Protein AF-A0A3D2IJY6-F1 (afdb_monomer)

Foldseek 3Di:
DADFQQWDADPVLRAIDGCLVVVCVQPVDNPTDPFPDWAWDAAPVGWIWIDGFSGQWIWIWDDDVRHTDTQDTEGDHPRGQHAWYWDYDPNWIWIARPVVRDIFTDDSVYTDDPPPPD

Nearest PDB structures (foldseek):
  4xf2-assembly2_V  TM=6.252E-01  e=1.354E-01  Bos taurus
  8p94-assembly1_C  TM=6.600E-01  e=7.891E-01  Homo sapiens
  8avg-assembly1_B  TM=6.564E-01  e=4.806E-01  Mus musculus
  3dxm-assembly1_C  TM=6.068E-01  e=7.068E-01  Bos taurus
  8t55-assembly2_B  TM=5.152E-01  e=2.013E+00  Homo sapiens

pLDDT: mean 93.04, std 9.7, range [42.97, 98.62]

Radius of gyration: 14.09 Å; Cα contacts (8 Å, |Δi|>4): 242; chains: 1; bounding box: 38×27×40 Å

Mean predicted aligned error: 3.87 Å

Structure (mmCIF, N/CA/C/O backbone):
data_AF-A0A3D2IJY6-F1
#
_entry.id   AF-A0A3D2IJY6-F1
#
loop_
_atom_site.group_PDB
_atom_site.id
_atom_site.type_symbol
_atom_site.label_atom_id
_atom_site.label_alt_id
_atom_site.label_comp_id
_atom_site.label_asym_id
_atom_site.label_entity_id
_atom_site.label_seq_id
_atom_site.pdbx_PDB_ins_code
_atom_site.Cartn_x
_atom_site.Cartn_y
_atom_site.Cartn_z
_atom_site.occupancy
_atom_site.B_iso_or_equiv
_atom_site.auth_seq_id
_atom_site.auth_comp_id
_atom_site.auth_asym_id
_atom_site.auth_atom_id
_atom_site.pdbx_PDB_model_num
ATOM 1 N N . ILE A 1 1 ? 0.589 -8.366 -8.946 1.00 91.19 1 ILE A N 1
ATOM 2 C CA . ILE A 1 1 ? 1.827 -9.147 -8.726 1.00 91.19 1 ILE A CA 1
ATOM 3 C C . ILE A 1 1 ? 2.964 -8.375 -9.389 1.00 91.19 1 ILE A C 1
ATOM 5 O O . ILE A 1 1 ? 2.782 -8.003 -10.548 1.00 91.19 1 ILE A O 1
ATOM 9 N N . PRO A 1 2 ? 4.040 -8.026 -8.668 1.00 95.00 2 PRO A N 1
ATOM 10 C CA . PRO A 1 2 ? 5.220 -7.382 -9.250 1.00 95.00 2 PRO A CA 1
ATOM 11 C C . PRO A 1 2 ? 6.036 -8.339 -10.142 1.00 95.00 2 PRO A C 1
ATOM 13 O O . PRO A 1 2 ? 5.980 -9.551 -9.955 1.00 95.00 2 PRO A O 1
ATOM 16 N N . THR A 1 3 ? 6.809 -7.812 -11.096 1.00 96.00 3 THR A N 1
ATOM 17 C CA . THR A 1 3 ? 7.862 -8.577 -11.796 1.00 96.00 3 THR A CA 1
ATOM 18 C C . THR A 1 3 ? 9.093 -8.772 -10.903 1.00 96.00 3 THR A C 1
ATOM 20 O O . THR A 1 3 ? 9.163 -8.206 -9.812 1.00 96.00 3 THR A O 1
ATOM 23 N N . ASN A 1 4 ? 10.103 -9.506 -11.383 1.00 93.94 4 ASN A N 1
ATOM 24 C CA . ASN A 1 4 ? 11.382 -9.686 -10.678 1.00 93.94 4 ASN A CA 1
ATOM 25 C C . ASN A 1 4 ? 12.143 -8.364 -10.467 1.00 93.94 4 ASN A C 1
ATOM 27 O O . ASN A 1 4 ? 12.934 -8.241 -9.539 1.00 93.94 4 ASN A O 1
ATOM 31 N N . GLU A 1 5 ? 11.880 -7.361 -11.302 1.00 95.12 5 GLU A N 1
ATOM 32 C CA . GLU A 1 5 ? 12.415 -5.999 -11.197 1.00 95.12 5 GLU A CA 1
ATOM 33 C C . GLU A 1 5 ? 11.522 -5.087 -10.332 1.00 95.12 5 GLU A C 1
ATOM 35 O O . GLU A 1 5 ? 11.759 -3.882 -10.224 1.00 95.12 5 GLU A O 1
ATOM 40 N N . GLY A 1 6 ? 10.459 -5.642 -9.744 1.00 94.94 6 GLY A N 1
ATOM 41 C CA . GLY A 1 6 ? 9.514 -4.945 -8.878 1.00 94.94 6 GLY A CA 1
ATOM 42 C C . GLY A 1 6 ? 8.442 -4.155 -9.624 1.00 94.94 6 GLY A C 1
ATOM 43 O O . GLY A 1 6 ? 7.714 -3.383 -9.000 1.00 94.94 6 GLY A O 1
ATOM 44 N N . VAL A 1 7 ? 8.312 -4.309 -10.944 1.00 96.31 7 VAL A N 1
ATOM 45 C CA . VAL A 1 7 ? 7.338 -3.542 -11.731 1.00 96.31 7 VAL A CA 1
ATOM 46 C C . VAL A 1 7 ? 5.935 -4.110 -11.540 1.00 96.31 7 VAL A C 1
ATOM 48 O O . VAL A 1 7 ? 5.691 -5.292 -11.758 1.00 96.31 7 VAL A O 1
ATOM 51 N N . VAL A 1 8 ? 4.986 -3.256 -11.175 1.00 95.31 8 VAL A N 1
ATOM 52 C CA . VAL A 1 8 ? 3.562 -3.573 -11.065 1.00 95.31 8 VAL A CA 1
ATOM 53 C C . VAL A 1 8 ? 2.831 -2.876 -12.200 1.00 95.31 8 VAL A C 1
ATOM 55 O O . VAL A 1 8 ? 2.889 -1.654 -12.317 1.00 95.31 8 VAL A O 1
ATOM 58 N N . ASN A 1 9 ? 2.112 -3.652 -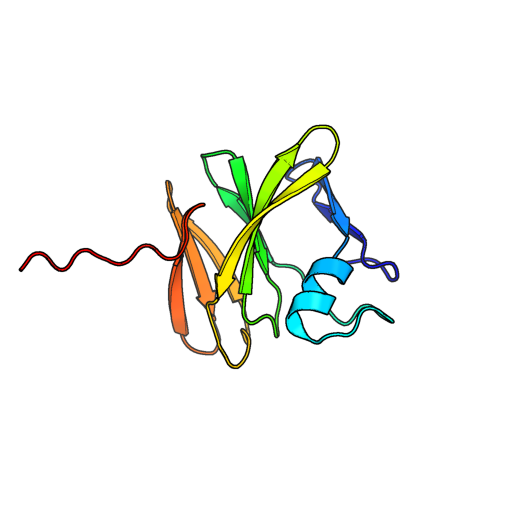13.008 1.00 93.38 9 ASN A N 1
ATOM 59 C CA . ASN A 1 9 ? 1.236 -3.139 -14.055 1.00 93.38 9 ASN A CA 1
ATOM 60 C C . ASN A 1 9 ? -0.220 -3.374 -13.653 1.00 93.38 9 ASN A C 1
ATOM 62 O O . ASN A 1 9 ? -0.622 -4.516 -13.432 1.00 93.38 9 ASN A O 1
ATOM 66 N N . ASP A 1 10 ? -1.007 -2.303 -13.581 1.00 89.31 10 ASP A N 1
ATOM 67 C CA . ASP A 1 10 ? -2.447 -2.377 -13.348 1.00 89.31 10 ASP A CA 1
ATOM 68 C C . ASP A 1 10 ? -3.189 -1.927 -14.610 1.00 89.31 10 ASP A C 1
ATOM 70 O O . ASP A 1 10 ? -3.238 -0.743 -14.954 1.00 89.31 10 ASP A O 1
ATOM 74 N N . SER A 1 11 ? -3.759 -2.897 -15.328 1.00 87.50 11 SER A N 1
ATOM 75 C CA . SER A 1 11 ? -4.487 -2.655 -16.576 1.00 87.50 11 SER A CA 1
ATOM 76 C C . SER A 1 11 ? -5.824 -1.948 -16.358 1.00 87.50 11 SER A C 1
ATOM 78 O O . SER A 1 11 ? -6.286 -1.240 -17.250 1.00 87.50 11 SER A O 1
ATOM 80 N N . ARG A 1 12 ? -6.435 -2.095 -15.174 1.00 87.38 12 ARG A N 1
ATOM 81 C CA . ARG A 1 12 ? -7.717 -1.466 -14.827 1.00 87.38 12 ARG A CA 1
ATOM 82 C C . ARG A 1 12 ? -7.602 0.056 -14.791 1.00 87.38 12 ARG A C 1
ATOM 84 O O . ARG A 1 12 ? -8.534 0.746 -15.200 1.00 87.38 12 ARG A O 1
ATOM 91 N N . TYR A 1 13 ? -6.488 0.573 -14.289 1.00 85.75 13 TYR A N 1
ATOM 92 C CA . TYR A 1 13 ? -6.225 2.004 -14.190 1.00 85.75 13 TYR A CA 1
ATOM 93 C C . TYR A 1 13 ? -5.208 2.510 -15.217 1.00 85.75 13 TYR A C 1
ATOM 95 O O . TYR A 1 13 ? -4.996 3.718 -15.303 1.00 85.75 13 TYR A O 1
ATOM 103 N N . GLY A 1 14 ? -4.604 1.615 -16.004 1.00 88.00 14 GLY A N 1
ATOM 104 C CA . GLY A 1 14 ? -3.612 1.968 -17.019 1.00 88.00 14 GLY A CA 1
ATOM 105 C C . GLY A 1 14 ? -2.340 2.565 -16.416 1.00 88.00 14 GLY A C 1
ATOM 106 O O . GLY A 1 14 ? -1.760 3.477 -17.002 1.00 88.00 14 GLY A O 1
ATOM 107 N N . ILE A 1 15 ? -1.934 2.094 -15.232 1.00 89.69 15 ILE A N 1
ATOM 108 C CA . ILE A 1 15 ? -0.745 2.586 -14.526 1.00 89.69 15 ILE A CA 1
ATOM 109 C C . ILE A 1 15 ? 0.339 1.513 -14.421 1.00 89.69 15 ILE A C 1
ATOM 111 O O . ILE A 1 15 ? 0.059 0.314 -14.373 1.00 89.69 15 ILE A O 1
ATOM 115 N N . SER A 1 16 ? 1.583 1.976 -14.330 1.00 93.00 16 SER A N 1
ATOM 116 C CA . SER A 1 16 ? 2.759 1.161 -14.042 1.00 93.00 16 SER A CA 1
ATOM 117 C C . SER A 1 16 ? 3.612 1.867 -12.988 1.00 93.00 16 SER A C 1
ATOM 119 O O . SER A 1 16 ? 3.768 3.089 -13.041 1.00 93.00 16 SER A O 1
ATOM 121 N N . PHE A 1 17 ? 4.123 1.129 -12.004 1.00 94.50 17 PHE A N 1
ATOM 122 C CA . PHE A 1 17 ? 5.007 1.658 -10.961 1.00 94.50 17 PHE A CA 1
ATOM 123 C C . PHE A 1 17 ? 5.938 0.567 -10.420 1.00 94.50 17 PHE A C 1
ATOM 125 O O . PHE A 1 17 ? 5.682 -0.617 -10.612 1.00 94.50 17 PHE A O 1
ATOM 132 N N . ASN A 1 18 ? 7.016 0.953 -9.733 1.00 95.31 18 ASN A N 1
ATOM 133 C CA . ASN A 1 18 ? 7.935 0.009 -9.093 1.00 95.31 18 ASN A CA 1
ATOM 134 C C . ASN A 1 18 ? 7.615 -0.124 -7.592 1.00 95.31 18 ASN A C 1
ATOM 136 O O . ASN A 1 18 ? 7.427 0.891 -6.922 1.00 95.31 18 ASN A O 1
ATOM 140 N N . ILE A 1 19 ? 7.544 -1.354 -7.072 1.00 96.38 19 ILE A N 1
ATOM 141 C CA . ILE A 1 19 ? 7.235 -1.649 -5.666 1.00 96.38 19 ILE A CA 1
ATOM 142 C C . ILE A 1 19 ? 8.444 -1.483 -4.727 1.00 96.38 19 ILE A C 1
ATOM 144 O O . ILE A 1 19 ? 8.262 -1.239 -3.535 1.00 96.38 19 ILE A O 1
ATOM 148 N N . LEU A 1 20 ? 9.674 -1.574 -5.243 1.00 96.62 20 LEU A N 1
ATOM 149 C CA . LEU A 1 20 ? 10.906 -1.581 -4.443 1.00 96.62 20 LEU A CA 1
ATOM 150 C C . LEU A 1 20 ? 11.086 -0.334 -3.561 1.00 96.62 20 LEU A C 1
ATOM 152 O O . LEU A 1 20 ? 11.486 -0.499 -2.409 1.00 96.62 20 LEU A O 1
ATOM 156 N N . PRO A 1 21 ? 10.749 0.899 -4.000 1.00 95.62 21 PRO A N 1
ATOM 157 C CA . PRO A 1 21 ? 10.807 2.062 -3.116 1.00 95.62 21 PRO A CA 1
ATOM 158 C C . PRO A 1 21 ? 9.874 1.947 -1.904 1.00 95.62 21 PRO A C 1
ATOM 160 O O . PRO A 1 21 ? 10.222 2.417 -0.825 1.00 95.62 21 PRO A O 1
ATOM 163 N N . PHE A 1 22 ? 8.709 1.312 -2.060 1.00 96.38 22 PHE A N 1
ATOM 164 C CA . PHE A 1 22 ? 7.780 1.068 -0.954 1.00 96.38 22 PHE A CA 1
ATOM 165 C C . PHE A 1 22 ? 8.318 -0.023 -0.029 1.00 96.38 22 PHE A C 1
ATOM 167 O O . PHE A 1 22 ? 8.371 0.170 1.177 1.00 96.38 22 PHE A O 1
ATOM 174 N N . GLN A 1 23 ? 8.812 -1.125 -0.593 1.00 96.38 23 GLN A N 1
ATOM 175 C CA . GLN A 1 23 ? 9.435 -2.202 0.175 1.00 96.38 23 GLN A CA 1
ATOM 176 C C . GLN A 1 23 ? 10.622 -1.700 1.009 1.00 96.38 23 GLN A C 1
ATOM 178 O O . GLN A 1 23 ? 10.720 -2.005 2.193 1.00 96.38 23 GLN A O 1
ATOM 183 N N . TYR A 1 24 ? 11.485 -0.862 0.433 1.00 96.50 24 TYR A N 1
ATOM 184 C CA . TYR A 1 24 ? 12.600 -0.268 1.164 1.00 96.50 24 TYR A CA 1
ATOM 185 C C . TYR A 1 24 ? 12.126 0.539 2.381 1.00 96.50 24 TYR A C 1
ATOM 187 O O . TYR A 1 24 ? 12.737 0.479 3.442 1.00 96.50 24 TYR A O 1
ATOM 195 N N . GLN A 1 25 ? 11.010 1.263 2.261 1.00 96.19 25 GLN A N 1
ATOM 196 C CA . GLN A 1 25 ? 10.429 1.998 3.388 1.00 96.19 25 GLN A CA 1
ATOM 197 C C . GLN A 1 25 ? 9.907 1.075 4.501 1.00 96.19 25 GLN A C 1
ATOM 199 O O . GLN A 1 25 ? 9.862 1.509 5.648 1.00 96.19 25 GLN A O 1
ATOM 204 N N . GLU A 1 26 ? 9.527 -0.161 4.176 1.00 96.44 26 GLU A N 1
ATOM 205 C CA . GLU A 1 26 ? 8.955 -1.130 5.118 1.00 96.44 26 GLU A CA 1
ATOM 206 C C . GLU A 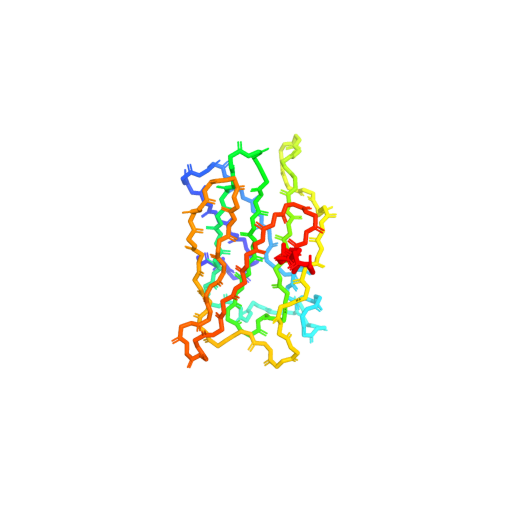1 26 ? 10.017 -1.985 5.815 1.00 96.44 26 GLU A C 1
ATOM 208 O O . GLU A 1 26 ? 9.914 -2.231 7.013 1.00 96.44 26 GLU A O 1
ATOM 213 N N . ILE A 1 27 ? 11.043 -2.424 5.080 1.00 93.94 27 ILE A N 1
ATOM 214 C CA . ILE A 1 27 ? 12.009 -3.422 5.572 1.00 93.94 27 ILE A CA 1
ATOM 215 C C . ILE A 1 27 ? 13.482 -3.040 5.359 1.00 93.94 27 ILE A C 1
ATOM 217 O O . ILE A 1 27 ? 14.361 -3.832 5.673 1.00 93.94 27 ILE A O 1
ATOM 221 N N . GLN A 1 28 ? 13.769 -1.840 4.835 1.00 94.06 28 GLN A N 1
ATOM 222 C CA . GLN A 1 28 ? 15.128 -1.344 4.539 1.00 94.06 28 GLN A CA 1
ATOM 223 C C . GLN A 1 28 ? 15.936 -2.229 3.570 1.00 94.06 28 GLN A C 1
ATOM 225 O O . GLN A 1 28 ? 17.164 -2.166 3.536 1.00 94.06 28 GLN A O 1
ATOM 230 N N . ASP A 1 29 ? 15.248 -3.013 2.736 1.00 90.00 29 ASP A N 1
ATOM 231 C CA . ASP A 1 29 ? 15.853 -3.864 1.712 1.00 90.00 29 ASP A CA 1
ATOM 232 C C . ASP A 1 29 ? 15.133 -3.690 0.365 1.00 90.00 29 ASP A C 1
ATOM 234 O O . ASP A 1 29 ? 13.904 -3.725 0.269 1.00 90.00 29 ASP A O 1
ATOM 238 N N . SER A 1 30 ? 15.923 -3.483 -0.688 1.00 90.06 30 SER A N 1
ATOM 239 C CA . SER A 1 30 ? 15.478 -3.381 -2.085 1.00 90.06 30 SER A CA 1
ATOM 240 C C . SER A 1 30 ? 16.338 -4.211 -3.047 1.00 90.06 30 SER A C 1
ATOM 242 O O . SER A 1 30 ? 16.252 -4.033 -4.259 1.00 90.06 30 SER A O 1
ATOM 244 N N . SER A 1 31 ? 17.167 -5.117 -2.518 1.00 90.12 31 SER A N 1
ATOM 245 C CA . SER A 1 31 ? 18.062 -5.983 -3.296 1.00 90.12 31 SER A CA 1
ATOM 246 C C . SER A 1 31 ? 17.316 -7.044 -4.110 1.00 90.12 31 SER A C 1
ATOM 248 O O . SER A 1 31 ? 17.804 -7.494 -5.145 1.00 90.12 31 SER A O 1
ATOM 250 N N . SER A 1 32 ? 16.123 -7.430 -3.655 1.00 92.31 32 SER A N 1
ATOM 251 C CA . SER A 1 32 ? 15.223 -8.364 -4.327 1.00 92.31 32 SER A CA 1
ATOM 252 C C . SER A 1 32 ? 13.762 -8.016 -4.031 1.00 92.31 32 SER A C 1
ATOM 254 O O . SER A 1 32 ? 13.472 -7.193 -3.161 1.00 92.31 32 SER A O 1
ATOM 256 N N . VAL A 1 33 ? 12.832 -8.598 -4.789 1.00 94.00 33 VAL A N 1
ATOM 257 C CA . VAL A 1 33 ? 11.389 -8.388 -4.611 1.00 94.00 33 VAL A CA 1
ATOM 258 C C . VAL A 1 33 ? 10.851 -9.424 -3.627 1.00 94.00 33 VAL A C 1
ATOM 260 O O . VAL A 1 33 ? 10.856 -10.613 -3.925 1.00 94.00 33 VAL A O 1
ATOM 263 N N . PHE A 1 34 ? 10.352 -8.964 -2.480 1.00 93.31 34 PHE A N 1
ATOM 264 C CA . PHE A 1 34 ? 9.736 -9.804 -1.441 1.00 93.31 34 PHE A CA 1
ATOM 265 C C . PHE A 1 34 ? 8.206 -9.702 -1.410 1.00 93.31 34 PHE A C 1
ATOM 267 O O . PHE A 1 34 ? 7.544 -10.397 -0.644 1.00 93.31 34 PHE A O 1
ATOM 274 N N . VAL A 1 35 ? 7.633 -8.801 -2.208 1.00 94.38 35 VAL A N 1
ATOM 275 C CA . VAL A 1 35 ? 6.188 -8.583 -2.264 1.00 94.38 35 VAL A CA 1
ATOM 276 C C . VAL A 1 35 ? 5.559 -9.510 -3.299 1.00 94.38 35 VAL A C 1
ATOM 278 O O . VAL A 1 35 ? 5.670 -9.263 -4.498 1.00 94.38 35 VAL A O 1
ATOM 281 N N . ASP A 1 36 ? 4.825 -10.520 -2.836 1.00 93.75 36 ASP A N 1
ATOM 282 C CA . ASP A 1 36 ? 4.095 -11.441 -3.718 1.00 93.75 36 ASP A CA 1
ATOM 283 C C . ASP A 1 36 ? 2.917 -10.747 -4.421 1.00 93.75 36 ASP A C 1
ATOM 285 O O . ASP A 1 36 ? 2.681 -10.881 -5.626 1.00 93.75 36 ASP A O 1
ATOM 289 N N . GLU A 1 37 ? 2.151 -9.960 -3.662 1.00 95.19 37 GLU A N 1
ATOM 290 C CA . GLU A 1 37 ? 0.933 -9.333 -4.149 1.00 95.19 37 GLU A CA 1
ATOM 291 C C . GLU A 1 37 ? 0.747 -7.925 -3.584 1.00 95.19 37 GLU A C 1
ATOM 293 O O . GLU A 1 37 ? 0.836 -7.683 -2.382 1.00 95.19 37 GLU A O 1
ATOM 298 N N . VAL A 1 38 ? 0.432 -6.993 -4.483 1.00 97.06 38 VAL A N 1
ATOM 299 C CA . VAL A 1 38 ? 0.142 -5.599 -4.149 1.00 97.06 38 VAL A CA 1
ATOM 300 C C . VAL A 1 38 ? -1.365 -5.389 -4.140 1.00 97.06 38 VAL A C 1
ATOM 302 O O . VAL A 1 38 ? -2.064 -5.753 -5.087 1.00 97.06 38 VAL A O 1
ATOM 3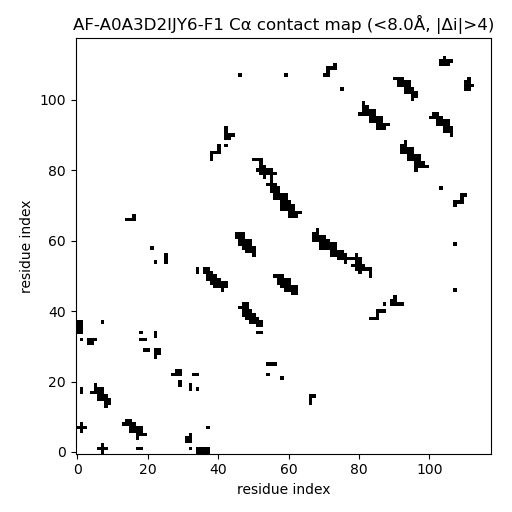05 N N . ARG A 1 39 ? -1.863 -4.754 -3.082 1.00 97.69 39 ARG A N 1
ATOM 306 C CA . ARG A 1 39 ? -3.222 -4.225 -2.990 1.00 97.69 39 ARG A CA 1
ATOM 307 C C . ARG A 1 39 ? -3.220 -2.792 -3.495 1.00 97.69 39 ARG A C 1
ATOM 309 O O . ARG A 1 39 ? -2.478 -1.955 -2.991 1.00 97.69 39 ARG A O 1
ATOM 316 N N . LEU A 1 40 ? -4.073 -2.523 -4.476 1.00 97.19 40 LEU A N 1
ATOM 317 C CA . LEU A 1 40 ? -4.214 -1.224 -5.121 1.00 97.19 40 LEU A CA 1
ATOM 318 C C . LEU A 1 40 ? -5.697 -0.875 -5.251 1.00 97.19 40 LEU A C 1
ATOM 320 O O . LEU A 1 40 ? -6.494 -1.688 -5.718 1.00 97.19 40 LEU A O 1
ATOM 324 N N . ILE A 1 41 ? -6.066 0.350 -4.889 1.00 97.38 41 ILE A N 1
ATOM 325 C CA . ILE A 1 41 ? -7.390 0.901 -5.188 1.00 97.38 41 ILE A CA 1
ATOM 326 C C . ILE A 1 41 ? -7.295 2.396 -5.483 1.00 97.38 41 ILE A C 1
ATOM 328 O O . ILE A 1 41 ? -6.473 3.099 -4.899 1.00 97.38 41 ILE A O 1
ATOM 332 N N . ARG A 1 42 ? -8.149 2.896 -6.378 1.00 95.69 42 ARG A N 1
ATOM 333 C CA . ARG A 1 42 ? -8.275 4.328 -6.673 1.00 95.69 42 ARG A CA 1
ATOM 334 C C . ARG A 1 42 ? -9.564 4.876 -6.066 1.00 95.69 42 ARG A C 1
ATOM 336 O O . ARG A 1 42 ? -10.632 4.304 -6.293 1.00 95.69 42 ARG A O 1
ATOM 343 N N . ASN A 1 43 ? -9.482 5.973 -5.314 1.00 94.88 43 ASN A N 1
ATOM 344 C CA . ASN A 1 43 ? -10.673 6.647 -4.787 1.00 94.88 43 ASN A CA 1
ATOM 345 C C . ASN A 1 43 ? -11.321 7.579 -5.833 1.00 94.88 43 ASN A C 1
ATOM 347 O O . ASN A 1 43 ? -10.775 7.805 -6.915 1.00 94.88 43 ASN A O 1
ATOM 351 N N . SER A 1 44 ? -12.488 8.148 -5.511 1.00 93.75 44 SER A N 1
ATOM 352 C CA . SER A 1 44 ? -13.225 9.047 -6.420 1.00 93.75 44 SER A CA 1
ATOM 353 C C . SER A 1 44 ? -12.499 10.365 -6.713 1.00 93.75 44 SER A C 1
ATOM 355 O O . SER A 1 44 ? -12.751 10.975 -7.745 1.00 93.75 44 SER A O 1
ATOM 357 N N . ASN A 1 45 ? -11.572 10.776 -5.843 1.00 93.88 45 ASN A N 1
ATOM 358 C CA . ASN A 1 45 ? -10.738 11.968 -6.026 1.00 93.88 45 ASN A CA 1
ATOM 359 C C . ASN A 1 45 ? -9.502 11.689 -6.899 1.00 93.88 45 ASN A C 1
ATOM 361 O O . ASN A 1 45 ? -8.721 12.591 -7.189 1.00 93.88 45 ASN A O 1
ATOM 365 N N . GLY A 1 46 ? -9.316 10.437 -7.321 1.00 94.19 46 GLY A N 1
ATOM 366 C CA . GLY A 1 46 ? -8.264 10.024 -8.232 1.00 94.19 46 GLY A CA 1
ATOM 367 C C . GLY A 1 46 ? -6.944 9.616 -7.581 1.00 94.19 46 GLY A C 1
ATOM 368 O O . GLY A 1 46 ? -6.025 9.286 -8.329 1.00 94.19 46 GLY A O 1
ATOM 369 N N . TYR A 1 47 ? -6.860 9.591 -6.248 1.00 97.06 47 TYR A N 1
ATOM 370 C CA . TYR A 1 47 ? -5.689 9.115 -5.510 1.00 97.06 47 TYR A CA 1
ATOM 371 C C . TYR A 1 47 ? -5.658 7.590 -5.448 1.00 97.06 47 TYR A C 1
ATOM 373 O O . TYR A 1 47 ? -6.698 6.942 -5.286 1.00 97.06 47 TYR A O 1
ATOM 381 N N . TYR A 1 48 ? -4.457 7.031 -5.543 1.00 97.44 48 TYR A N 1
ATOM 382 C CA . TYR A 1 48 ? -4.212 5.598 -5.425 1.00 97.44 48 TYR A CA 1
ATOM 383 C C . TYR A 1 48 ? -3.754 5.256 -4.014 1.00 97.44 48 TYR A C 1
ATOM 385 O O . TYR A 1 48 ? -2.933 5.967 -3.447 1.00 97.44 48 TYR A O 1
ATOM 393 N N . PHE A 1 49 ? -4.265 4.159 -3.472 1.00 98.19 49 PHE A N 1
ATOM 394 C CA . PHE A 1 49 ? -3.880 3.604 -2.180 1.00 98.19 49 PHE A CA 1
ATOM 395 C C . PHE A 1 49 ? -3.196 2.272 -2.440 1.00 98.19 49 PHE A C 1
ATOM 397 O O . PHE A 1 49 ? -3.775 1.408 -3.104 1.00 98.19 49 PHE A O 1
ATOM 404 N N . ILE A 1 50 ? -1.968 2.138 -1.948 1.00 98.44 50 ILE A N 1
ATOM 405 C CA . ILE A 1 50 ? -1.089 1.000 -2.215 1.00 98.44 50 ILE A CA 1
ATOM 406 C C . ILE A 1 50 ? -0.640 0.398 -0.889 1.00 98.44 50 ILE A C 1
ATOM 408 O O . ILE A 1 50 ? -0.190 1.120 -0.003 1.00 98.44 50 ILE A O 1
ATOM 412 N N . THR A 1 51 ? -0.751 -0.919 -0.751 1.00 98.56 51 THR A N 1
ATOM 413 C CA . THR A 1 51 ? -0.161 -1.674 0.363 1.00 98.56 51 THR A CA 1
ATOM 414 C C . THR A 1 51 ? 0.084 -3.127 -0.051 1.00 98.56 51 THR A C 1
ATOM 416 O O . THR A 1 51 ? -0.264 -3.522 -1.165 1.00 98.56 51 THR A O 1
ATOM 419 N N . ALA A 1 52 ? 0.678 -3.929 0.823 1.00 98.12 52 ALA A N 1
ATOM 420 C CA . ALA A 1 52 ? 0.913 -5.351 0.613 1.00 98.12 52 ALA A CA 1
ATOM 421 C C . ALA A 1 52 ? 0.933 -6.099 1.953 1.00 98.12 52 ALA A C 1
ATOM 423 O O . ALA A 1 52 ? 0.955 -5.492 3.023 1.00 98.12 52 ALA A O 1
ATOM 424 N N . THR A 1 53 ? 0.921 -7.429 1.900 1.00 97.62 53 THR A N 1
ATOM 425 C CA . THR A 1 53 ? 1.179 -8.250 3.089 1.00 97.62 53 THR A CA 1
ATOM 426 C C . THR A 1 53 ? 2.553 -7.905 3.674 1.00 97.62 53 THR A C 1
ATOM 428 O O . THR A 1 53 ? 3.523 -7.750 2.938 1.00 97.62 53 THR A O 1
ATOM 431 N N . GLY A 1 54 ? 2.626 -7.771 4.995 1.00 97.19 54 GLY A N 1
ATOM 432 C CA . GLY A 1 54 ? 3.815 -7.373 5.746 1.00 97.19 54 GLY A CA 1
ATOM 433 C C . GLY A 1 54 ? 4.013 -5.862 5.864 1.00 97.19 54 GLY A C 1
ATOM 434 O O . GLY A 1 54 ? 4.782 -5.434 6.717 1.00 97.19 54 GLY A O 1
ATOM 435 N N . PHE A 1 55 ? 3.315 -5.044 5.070 1.00 98.06 55 PHE A N 1
ATOM 436 C CA . PHE A 1 55 ? 3.488 -3.593 5.125 1.00 98.06 55 PHE A CA 1
ATOM 437 C C . PHE A 1 55 ? 2.830 -3.015 6.378 1.00 98.06 55 PHE A C 1
ATOM 439 O O . PHE A 1 55 ? 1.697 -3.359 6.717 1.00 98.06 55 PHE A O 1
ATOM 446 N N . GLN A 1 56 ? 3.527 -2.100 7.040 1.00 98.31 56 GLN A N 1
ATOM 447 C CA . GLN A 1 56 ? 3.031 -1.289 8.150 1.00 98.31 56 GLN A CA 1
ATOM 448 C C . GLN A 1 56 ? 2.197 -0.102 7.654 1.00 98.31 56 GLN A C 1
ATOM 450 O O . GLN A 1 56 ? 1.373 0.450 8.393 1.00 98.31 56 GLN A O 1
ATOM 455 N N . ASN A 1 57 ? 2.400 0.307 6.396 1.00 98.50 57 ASN A N 1
ATOM 456 C CA . ASN A 1 57 ? 1.819 1.518 5.842 1.00 98.50 57 ASN A CA 1
ATOM 457 C C . ASN A 1 57 ? 0.897 1.269 4.639 1.00 98.50 57 ASN A C 1
ATOM 459 O O . ASN A 1 57 ? 0.994 0.294 3.887 1.00 98.50 57 ASN A O 1
ATOM 463 N N . VAL A 1 58 ? 0.016 2.245 4.423 1.00 98.62 58 VAL A N 1
ATOM 464 C CA . VAL A 1 58 ? -0.656 2.499 3.152 1.00 98.62 58 VAL A CA 1
ATOM 465 C C . VAL A 1 58 ? -0.045 3.739 2.519 1.00 98.62 58 VAL A C 1
ATOM 467 O O . VAL A 1 58 ? 0.013 4.805 3.134 1.00 98.62 58 VAL A O 1
ATOM 470 N N . TYR A 1 59 ? 0.367 3.616 1.265 1.00 98.50 59 TYR A N 1
ATOM 471 C CA . TYR A 1 59 ? 0.948 4.705 0.496 1.00 98.50 59 TYR A CA 1
ATOM 472 C C . TYR A 1 59 ? -0.109 5.335 -0.398 1.00 98.50 59 TYR A C 1
ATOM 474 O O . TYR A 1 59 ? -0.698 4.668 -1.254 1.00 98.50 59 TYR A O 1
ATOM 482 N N . VAL A 1 60 ? -0.348 6.626 -0.191 1.00 98.31 60 VAL A N 1
ATOM 483 C CA . VAL A 1 60 ? -1.267 7.422 -0.999 1.00 98.31 60 VAL A CA 1
ATOM 484 C C . VAL A 1 60 ? -0.477 8.108 -2.099 1.00 98.31 60 VAL A C 1
ATOM 486 O O . VAL A 1 60 ? 0.434 8.894 -1.829 1.00 98.31 60 VAL A O 1
ATOM 489 N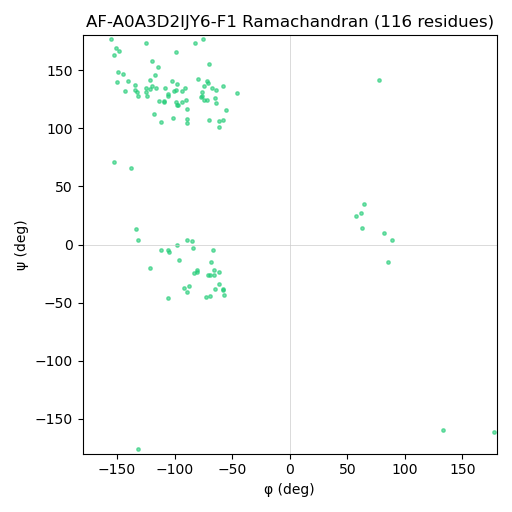 N . MET A 1 61 ? -0.861 7.852 -3.343 1.00 97.88 61 MET A N 1
ATOM 490 C CA . MET A 1 61 ? -0.192 8.383 -4.522 1.00 97.88 61 MET A CA 1
ATOM 491 C C . MET A 1 61 ? -1.111 9.313 -5.311 1.00 97.88 61 MET A C 1
ATOM 493 O O . MET A 1 61 ? -2.269 8.985 -5.586 1.00 97.88 61 MET A O 1
ATOM 497 N N . GLU A 1 62 ? -0.576 10.459 -5.721 1.00 96.38 62 GLU A N 1
ATOM 498 C CA . GLU A 1 62 ? -1.202 11.347 -6.696 1.00 96.38 62 GLU A CA 1
ATOM 499 C C . GLU A 1 62 ? -0.740 10.989 -8.120 1.00 96.38 62 GLU A C 1
ATOM 501 O O . GLU A 1 62 ? 0.456 10.758 -8.334 1.00 96.38 62 GLU A O 1
ATOM 506 N N . PRO A 1 63 ? -1.649 10.913 -9.110 1.00 93.56 63 PRO A N 1
ATOM 507 C CA . PRO A 1 63 ? -1.246 10.742 -10.500 1.00 93.56 63 PRO A CA 1
ATOM 508 C C . PRO A 1 63 ? -0.518 11.992 -11.000 1.00 93.56 63 PRO A C 1
ATOM 510 O O . PRO A 1 63 ? -0.988 13.114 -10.818 1.00 93.56 63 PRO A O 1
ATOM 513 N N . ILE A 1 64 ? 0.603 11.787 -11.684 1.00 92.69 64 ILE A N 1
ATOM 514 C CA . ILE A 1 64 ? 1.358 12.831 -12.385 1.00 92.69 64 ILE A CA 1
ATOM 515 C C . ILE A 1 64 ? 1.536 12.445 -13.855 1.00 92.69 64 ILE A C 1
ATOM 517 O O . ILE A 1 64 ? 1.195 11.334 -14.270 1.00 92.69 64 ILE A O 1
ATOM 521 N N . LYS A 1 65 ? 2.082 13.358 -14.668 1.00 86.25 65 LYS A N 1
ATOM 522 C CA . LYS A 1 65 ? 2.415 13.054 -16.064 1.00 86.25 65 LYS A CA 1
ATOM 523 C C . LYS A 1 65 ? 3.337 11.830 -16.106 1.00 86.25 65 LYS A C 1
ATOM 525 O O . LYS A 1 65 ? 4.456 11.885 -15.607 1.00 86.25 65 LYS A O 1
ATOM 530 N N . SER A 1 66 ? 2.840 10.751 -16.706 1.00 80.62 66 SER A N 1
ATOM 531 C CA . SER A 1 66 ? 3.552 9.481 -16.880 1.00 80.62 66 SER A C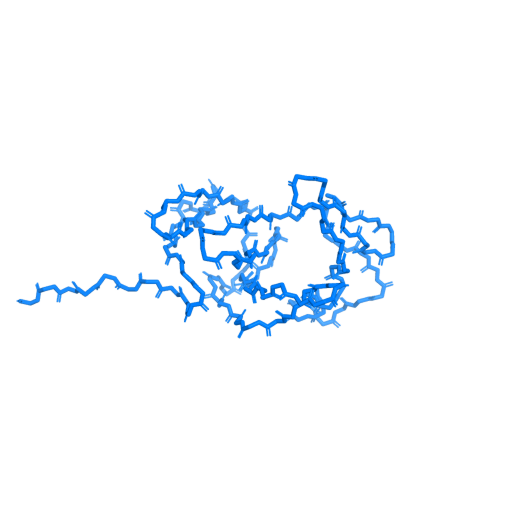A 1
ATOM 532 C C . SER A 1 66 ? 3.950 8.757 -15.584 1.00 80.62 66 SER A C 1
ATOM 534 O O . SER A 1 66 ? 4.920 8.004 -15.598 1.00 80.62 66 SER A O 1
ATOM 536 N N . GLY A 1 67 ? 3.229 8.940 -14.468 1.00 87.31 67 GLY A N 1
ATOM 537 C CA . GLY A 1 67 ? 3.541 8.176 -13.258 1.00 87.31 67 GLY A CA 1
ATOM 538 C C . GLY A 1 67 ? 2.714 8.502 -12.019 1.00 87.31 67 GLY A C 1
ATOM 539 O O . GLY A 1 67 ? 1.639 9.099 -12.086 1.00 87.31 67 GLY A O 1
ATOM 540 N N . LEU A 1 68 ? 3.255 8.098 -10.871 1.00 94.12 68 LEU A N 1
ATOM 541 C CA . LEU A 1 68 ? 2.702 8.324 -9.541 1.00 94.12 68 LEU A CA 1
ATOM 542 C C . LEU A 1 68 ? 3.701 9.105 -8.687 1.00 94.12 68 LEU A C 1
ATOM 544 O O . LEU A 1 68 ? 4.901 8.839 -8.733 1.00 94.12 68 LEU A O 1
ATOM 548 N N . LYS A 1 69 ? 3.199 10.024 -7.864 1.00 95.12 69 LYS A N 1
ATOM 549 C CA . LYS A 1 69 ? 3.987 10.743 -6.862 1.00 95.12 69 LYS A CA 1
ATOM 550 C C . LYS A 1 69 ? 3.432 10.474 -5.469 1.00 95.12 69 LYS A C 1
ATOM 552 O O . LYS A 1 69 ? 2.219 10.475 -5.276 1.00 95.12 69 LYS A O 1
ATOM 557 N N . LEU A 1 70 ? 4.317 10.220 -4.507 1.00 97.19 70 LEU A N 1
ATOM 558 C CA . LEU A 1 70 ? 3.921 10.003 -3.118 1.00 97.19 70 LEU A CA 1
ATOM 559 C C . LEU A 1 70 ? 3.318 11.291 -2.553 1.00 97.19 70 LEU A C 1
ATOM 561 O O . LEU A 1 70 ? 3.942 12.350 -2.620 1.00 97.19 70 LEU A O 1
ATOM 565 N N . LYS A 1 71 ? 2.108 11.179 -2.007 1.00 97.56 71 LYS A N 1
ATOM 566 C CA . LYS A 1 71 ? 1.402 12.272 -1.338 1.00 97.56 71 LYS A CA 1
ATOM 567 C C . LYS A 1 71 ? 1.409 12.106 0.172 1.00 97.56 71 LYS A C 1
ATOM 569 O O . LYS A 1 71 ? 1.659 13.077 0.873 1.00 97.56 71 LYS A O 1
ATOM 574 N N . GLU A 1 72 ? 1.110 10.902 0.646 1.00 97.69 72 GLU A N 1
ATOM 575 C CA . GLU A 1 72 ? 0.992 10.611 2.073 1.00 97.69 72 GLU A CA 1
ATOM 576 C C . GLU A 1 72 ? 1.398 9.163 2.365 1.00 97.69 72 GLU A C 1
ATOM 578 O O . GLU A 1 72 ? 1.192 8.271 1.536 1.00 97.69 72 GLU A O 1
ATOM 583 N N . LYS A 1 73 ? 1.955 8.932 3.555 1.00 97.94 73 LYS A N 1
ATOM 584 C CA . LYS A 1 73 ? 2.230 7.606 4.107 1.00 97.94 73 LYS A CA 1
ATOM 585 C C . LYS A 1 73 ? 1.420 7.435 5.388 1.00 97.94 73 LYS A C 1
ATOM 587 O O . LYS A 1 73 ? 1.688 8.076 6.397 1.00 97.94 73 LYS A O 1
ATOM 592 N N . ILE A 1 74 ? 0.438 6.543 5.347 1.00 98.00 74 ILE A N 1
ATOM 593 C CA . ILE A 1 74 ? -0.476 6.300 6.460 1.00 98.00 74 ILE A CA 1
ATOM 594 C C . ILE A 1 74 ? -0.040 5.031 7.180 1.00 98.00 74 ILE A C 1
ATOM 596 O O . ILE A 1 74 ? -0.229 3.935 6.656 1.00 98.00 74 ILE A O 1
ATOM 600 N N . THR A 1 75 ? 0.506 5.161 8.383 1.00 97.56 75 THR A N 1
ATOM 601 C CA . THR A 1 75 ? 0.796 4.005 9.237 1.00 97.56 75 THR A CA 1
ATOM 602 C C . THR A 1 75 ? -0.510 3.422 9.768 1.00 97.56 75 THR A C 1
ATOM 604 O O . THR A 1 75 ? -1.327 4.139 10.349 1.00 97.56 75 THR A O 1
ATOM 607 N N . VAL A 1 76 ? -0.720 2.130 9.527 1.00 96.62 76 VAL A N 1
ATOM 608 C CA . VAL A 1 76 ? -1.942 1.397 9.896 1.00 96.62 76 VAL A CA 1
ATOM 609 C C . VAL A 1 76 ? -1.653 0.213 10.815 1.00 96.62 76 VAL A C 1
ATOM 611 O O . VAL A 1 76 ? -2.553 -0.217 11.519 1.00 96.62 76 VAL A O 1
ATOM 614 N N . SER A 1 77 ? -0.416 -0.282 10.861 1.00 94.62 77 SER A N 1
ATOM 615 C CA . SER A 1 77 ? -0.002 -1.372 11.747 1.00 94.62 77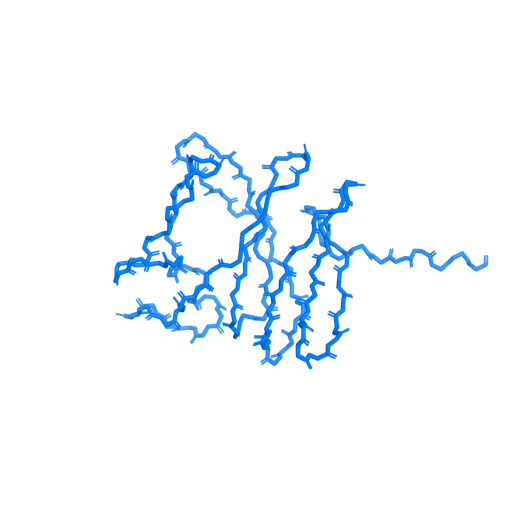 SER A CA 1
ATOM 616 C C . SER A 1 77 ? 1.473 -1.218 12.107 1.00 94.62 77 SER A C 1
ATOM 618 O O . SER A 1 77 ? 2.263 -0.892 11.231 1.00 94.62 77 SER A O 1
ATOM 620 N N . GLU A 1 78 ? 1.859 -1.470 13.359 1.00 92.25 78 GLU A N 1
ATOM 62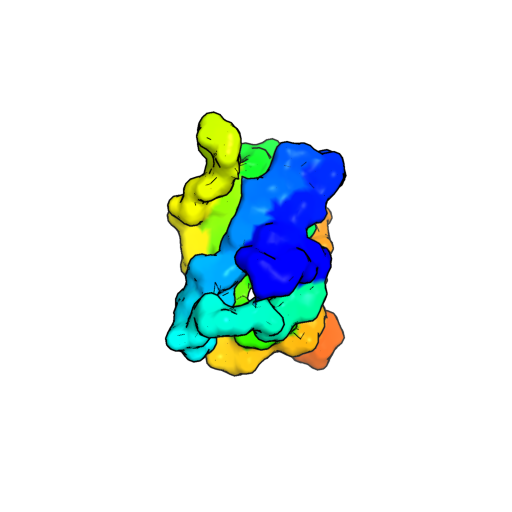1 C CA . GLU A 1 78 ? 3.279 -1.542 13.760 1.00 92.25 78 GLU A CA 1
ATOM 622 C C . GLU A 1 78 ? 3.892 -2.924 13.472 1.00 92.25 78 GLU A C 1
ATOM 624 O O . GLU A 1 78 ? 5.094 -3.056 13.271 1.00 92.25 78 GLU A O 1
ATOM 629 N N . GLU A 1 79 ? 3.066 -3.972 13.399 1.00 93.94 79 GLU A N 1
ATOM 630 C CA . GLU A 1 79 ? 3.515 -5.357 13.181 1.00 93.94 79 GLU A CA 1
ATOM 631 C C . GLU A 1 79 ? 3.399 -5.817 11.717 1.00 93.94 79 GLU A C 1
ATOM 633 O O . GLU A 1 79 ? 3.697 -6.973 11.386 1.00 93.94 79 GLU A O 1
ATOM 638 N N . GLY A 1 80 ? 2.912 -4.934 10.845 1.00 96.81 80 GLY A N 1
ATOM 639 C CA . GLY A 1 80 ? 2.637 -5.207 9.441 1.00 96.81 80 GLY A CA 1
ATOM 640 C C . GLY A 1 80 ? 1.339 -5.989 9.203 1.00 96.81 80 GLY A C 1
ATOM 641 O O . GLY A 1 80 ? 0.997 -6.932 9.924 1.00 96.81 80 GLY A O 1
ATOM 642 N N . LEU A 1 81 ? 0.637 -5.617 8.132 1.00 97.94 81 LEU A N 1
ATOM 643 C CA . LEU A 1 81 ? -0.643 -6.198 7.719 1.00 97.94 81 LEU A CA 1
ATOM 644 C C . LEU A 1 81 ? -0.491 -7.677 7.344 1.00 97.94 81 LEU A C 1
ATOM 646 O O . LEU A 1 81 ? 0.386 -8.053 6.568 1.00 97.94 81 LEU A O 1
ATOM 650 N N . LYS A 1 82 ? -1.370 -8.540 7.844 1.00 97.62 82 LYS A N 1
ATOM 651 C CA . LYS A 1 82 ? -1.298 -9.994 7.648 1.00 97.62 82 LYS A CA 1
ATOM 652 C C . LYS A 1 82 ? -2.081 -10.461 6.424 1.00 97.62 82 LYS A C 1
ATOM 654 O O . LYS A 1 82 ? -1.652 -11.405 5.759 1.00 97.62 82 LYS A O 1
ATOM 659 N N . ALA A 1 83 ? -3.231 -9.852 6.146 1.00 97.69 83 ALA A N 1
ATOM 660 C CA . ALA A 1 83 ? -4.038 -10.135 4.961 1.00 97.69 83 ALA A CA 1
ATOM 661 C C . ALA A 1 83 ? -4.873 -8.907 4.543 1.00 97.69 83 ALA A C 1
ATOM 663 O O . ALA A 1 83 ? -6.103 -8.906 4.704 1.00 97.69 83 ALA A O 1
ATOM 664 N N . PRO A 1 84 ? -4.222 -7.852 4.012 1.00 98.25 84 PRO A N 1
ATOM 665 C CA . PRO A 1 84 ? -4.893 -6.602 3.690 1.00 98.25 84 PRO A CA 1
ATOM 666 C C . PRO A 1 84 ? -5.804 -6.727 2.468 1.00 98.25 84 PRO A C 1
ATOM 668 O O . PRO A 1 84 ? -5.446 -7.337 1.457 1.00 98.25 84 PRO A O 1
ATOM 671 N N . ALA A 1 85 ? -6.960 -6.073 2.537 1.00 98.25 85 ALA A N 1
ATOM 672 C CA . ALA A 1 85 ? -7.904 -5.910 1.442 1.00 98.25 85 ALA A CA 1
ATOM 673 C C . ALA A 1 85 ? -8.497 -4.496 1.450 1.00 98.25 85 ALA A C 1
ATOM 675 O O . ALA A 1 85 ? -8.817 -3.942 2.503 1.00 98.25 85 ALA A O 1
ATOM 676 N N . PHE A 1 86 ? -8.674 -3.921 0.260 1.00 98.12 86 PHE A N 1
ATOM 677 C CA . PHE A 1 86 ? -9.320 -2.623 0.099 1.00 98.12 86 PHE A CA 1
ATOM 678 C C . PHE A 1 86 ? -10.759 -2.761 -0.384 1.00 98.12 86 PHE A C 1
ATOM 680 O O . PHE A 1 86 ? -11.054 -3.528 -1.297 1.00 98.12 86 PHE A O 1
ATOM 687 N N . ASN A 1 87 ? -11.627 -1.918 0.165 1.00 97.00 87 ASN A N 1
ATOM 688 C CA . ASN A 1 87 ? -13.000 -1.726 -0.269 1.00 97.00 87 ASN A CA 1
ATOM 689 C C . ASN A 1 87 ? -13.252 -0.247 -0.572 1.00 97.00 87 ASN A C 1
ATOM 691 O O . ASN A 1 87 ? -12.916 0.633 0.220 1.00 97.00 87 ASN A O 1
ATOM 695 N N . LEU A 1 88 ? -13.906 0.039 -1.698 1.00 95.44 88 LEU A N 1
ATOM 696 C CA . LEU A 1 88 ? -14.361 1.395 -1.997 1.00 95.44 88 LEU A CA 1
ATOM 697 C C . LEU A 1 88 ? -15.611 1.716 -1.161 1.00 95.44 88 LEU A C 1
ATOM 699 O O . LEU A 1 88 ? -16.588 0.960 -1.163 1.00 95.44 88 LEU A O 1
ATOM 703 N N . ARG A 1 89 ? -15.582 2.844 -0.446 1.00 93.38 89 ARG A N 1
ATOM 704 C CA . ARG A 1 89 ? -16.688 3.388 0.358 1.00 93.38 89 ARG A CA 1
ATOM 705 C C . ARG A 1 89 ? -16.756 4.895 0.136 1.00 93.38 89 ARG A C 1
ATOM 707 O O . ARG A 1 89 ? -16.437 5.665 1.037 1.00 93.38 89 ARG A O 1
ATOM 714 N N . SER A 1 90 ? -17.089 5.300 -1.093 1.00 88.69 90 SER A N 1
ATOM 715 C CA . SER A 1 90 ? -16.995 6.698 -1.535 1.00 88.69 90 SER A CA 1
ATOM 716 C C . SER A 1 90 ? -17.585 7.671 -0.496 1.00 88.69 90 SER A C 1
ATOM 718 O O . SER A 1 90 ? -18.688 7.425 -0.003 1.00 88.69 90 SER A O 1
ATOM 720 N N . PRO A 1 91 ? -16.855 8.741 -0.126 1.00 88.62 91 PRO A N 1
ATOM 721 C CA . PRO A 1 91 ? -15.586 9.208 -0.710 1.00 88.62 91 PRO A CA 1
ATOM 722 C C . PRO A 1 91 ? -14.315 8.536 -0.145 1.00 88.62 91 PRO A C 1
ATOM 724 O O . PRO A 1 91 ? -13.204 8.900 -0.524 1.00 88.62 91 PRO A O 1
ATOM 727 N N . PHE A 1 92 ? -14.458 7.566 0.755 1.00 95.25 92 PHE A N 1
ATOM 728 C CA . PHE A 1 92 ? -13.370 6.930 1.494 1.00 95.25 92 PHE A CA 1
ATOM 729 C C . PHE A 1 92 ? -12.936 5.586 0.892 1.00 95.25 92 PHE A C 1
ATOM 731 O O . PHE A 1 92 ? -13.632 4.968 0.077 1.00 95.25 92 PHE A O 1
ATOM 738 N N . ILE A 1 93 ? -11.777 5.118 1.344 1.00 97.62 93 ILE A N 1
ATOM 739 C CA . ILE A 1 93 ? -11.320 3.739 1.185 1.00 97.62 93 ILE A CA 1
ATOM 740 C C . ILE A 1 93 ? -11.397 3.064 2.545 1.00 97.62 93 ILE A C 1
ATOM 742 O O . ILE A 1 93 ? -10.969 3.627 3.544 1.00 97.62 93 ILE A O 1
ATOM 746 N N . GLN A 1 94 ? -11.929 1.853 2.588 1.00 97.88 94 GLN A N 1
ATOM 747 C CA . GLN A 1 94 ? -11.834 1.003 3.760 1.00 97.88 94 GLN A CA 1
ATOM 748 C C . GLN A 1 94 ? -10.693 0.009 3.544 1.00 97.88 94 GLN A C 1
ATOM 750 O O . GLN A 1 94 ? -10.704 -0.731 2.561 1.00 97.88 94 GLN A O 1
ATOM 755 N N . LEU A 1 95 ? -9.717 0.007 4.447 1.00 98.31 95 LEU A N 1
ATOM 756 C CA . LEU A 1 95 ? -8.732 -1.062 4.580 1.00 98.31 95 LEU A CA 1
ATOM 757 C C . LEU A 1 95 ? -9.237 -2.041 5.635 1.00 98.31 95 LEU A C 1
ATOM 759 O O . LEU A 1 95 ? -9.641 -1.616 6.714 1.00 98.31 95 LEU A O 1
ATOM 763 N N . ILE A 1 96 ? -9.198 -3.329 5.321 1.00 97.94 96 ILE A N 1
ATOM 764 C CA . ILE A 1 96 ? -9.487 -4.410 6.260 1.00 97.94 96 ILE A CA 1
ATOM 765 C C . ILE A 1 96 ? -8.279 -5.337 6.272 1.00 97.94 96 ILE A C 1
ATOM 767 O O . ILE A 1 96 ? -7.864 -5.795 5.205 1.00 97.94 96 ILE A O 1
ATOM 771 N N . ASP A 1 97 ? -7.738 -5.640 7.447 1.00 97.56 97 ASP A N 1
ATOM 772 C CA . ASP A 1 97 ? -6.874 -6.807 7.607 1.00 97.56 97 ASP A CA 1
ATOM 773 C C . ASP A 1 97 ? -7.748 -8.005 7.975 1.00 97.56 97 ASP A C 1
ATO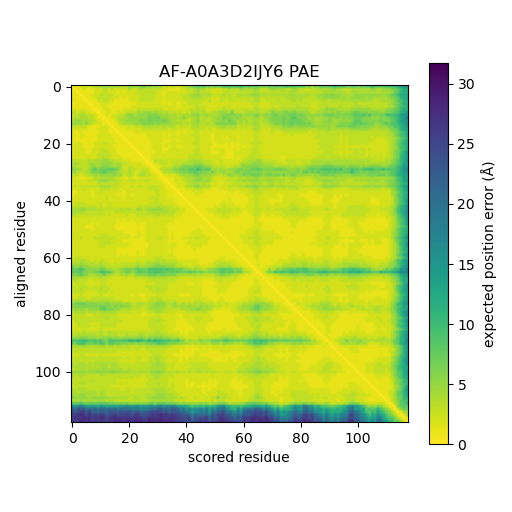M 775 O O . ASP A 1 97 ? -8.259 -8.135 9.085 1.00 97.56 97 ASP A O 1
ATOM 779 N N . THR A 1 98 ? -7.965 -8.886 7.004 1.00 96.19 98 THR A N 1
ATOM 780 C CA . THR A 1 98 ? -8.922 -9.992 7.143 1.00 96.19 98 THR A CA 1
ATOM 781 C C . THR A 1 98 ? -8.491 -11.053 8.155 1.00 96.19 98 THR A C 1
ATOM 783 O O . THR A 1 98 ? -9.329 -11.842 8.585 1.00 96.19 98 THR A O 1
ATOM 786 N N . LYS A 1 99 ? -7.215 -11.072 8.568 1.00 96.94 99 LYS A N 1
ATOM 787 C CA . LYS A 1 99 ? -6.724 -11.991 9.604 1.00 96.94 99 LYS A CA 1
ATOM 788 C C . LYS A 1 99 ? -6.878 -11.431 11.017 1.00 96.94 99 LYS A C 1
ATOM 790 O O . LYS A 1 99 ? -7.158 -12.211 11.921 1.00 96.94 99 LYS A O 1
ATOM 795 N N . THR A 1 100 ? -6.713 -10.122 11.216 1.00 95.81 100 THR A N 1
ATOM 796 C CA . THR A 1 100 ? -6.856 -9.476 12.540 1.00 95.81 100 THR A CA 1
ATOM 797 C C . THR A 1 100 ? -8.246 -8.879 12.767 1.00 95.81 100 THR A C 1
ATOM 799 O O . THR A 1 100 ? -8.613 -8.581 13.898 1.00 95.81 100 THR A O 1
ATOM 802 N N . SER A 1 101 ? -9.055 -8.759 11.709 1.00 94.75 101 SER A N 1
ATOM 803 C CA . SER A 1 101 ? -10.341 -8.045 11.686 1.00 94.75 101 SER A CA 1
ATOM 804 C C . SER A 1 101 ? -10.236 -6.538 11.956 1.00 94.75 101 SER A C 1
ATOM 806 O O . SER A 1 101 ? -11.254 -5.886 12.192 1.00 94.75 101 SER A O 1
ATOM 808 N N . GLU A 1 102 ? -9.035 -5.961 11.893 1.00 95.69 102 GLU A N 1
ATOM 809 C CA . GLU A 1 102 ? -8.845 -4.517 12.005 1.00 95.69 102 GLU A CA 1
ATOM 810 C C . GLU A 1 102 ? -9.361 -3.799 10.756 1.00 95.69 102 GLU A C 1
ATOM 812 O O . GLU A 1 102 ? -9.175 -4.251 9.621 1.00 95.69 102 GLU A O 1
ATOM 817 N N . VAL A 1 103 ? -10.025 -2.661 10.970 1.00 96.38 103 VAL A N 1
ATOM 818 C CA . VAL A 1 103 ? -10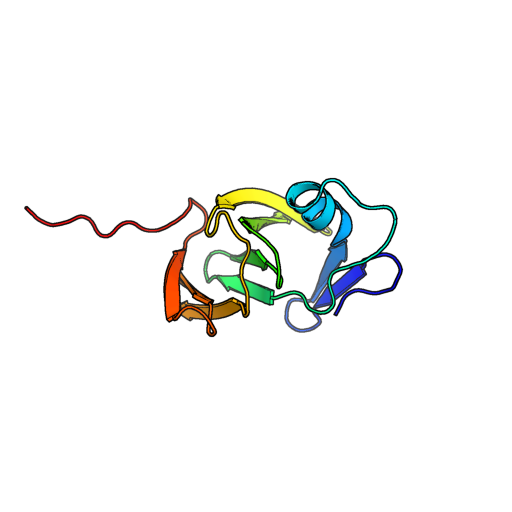.669 -1.880 9.912 1.00 96.38 103 VAL A CA 1
ATOM 819 C C . VAL A 1 103 ? -10.283 -0.414 10.040 1.00 96.38 103 VAL A C 1
ATOM 821 O O . VAL A 1 103 ? -10.507 0.212 11.073 1.00 96.38 103 VAL A O 1
ATOM 824 N N . TYR A 1 104 ? -9.792 0.163 8.946 1.00 96.75 104 TYR A N 1
ATOM 825 C CA . TYR A 1 104 ? -9.417 1.571 8.864 1.00 96.75 104 TYR A CA 1
ATOM 826 C C . TYR A 1 104 ? -10.214 2.261 7.764 1.00 96.75 104 TYR A C 1
ATOM 828 O O . TYR A 1 104 ? -10.315 1.763 6.642 1.00 96.75 104 TYR A O 1
ATOM 836 N N . THR A 1 105 ? -10.753 3.441 8.068 1.00 97.31 105 THR A N 1
ATOM 837 C CA . THR A 1 105 ? -11.344 4.328 7.060 1.00 97.31 105 THR A CA 1
ATOM 838 C C . THR A 1 105 ? -10.307 5.365 6.659 1.00 97.31 105 THR A C 1
ATOM 840 O O . THR A 1 105 ? -9.838 6.127 7.499 1.00 97.31 105 THR A O 1
ATOM 843 N N . LEU A 1 106 ? -9.948 5.400 5.382 1.00 97.62 106 LEU A N 1
ATOM 844 C CA . LEU A 1 106 ? -8.848 6.183 4.830 1.00 97.62 106 LEU A CA 1
ATOM 845 C C . LEU A 1 106 ? -9.358 7.225 3.826 1.00 97.62 106 LEU A C 1
ATOM 847 O O . LEU A 1 106 ? -10.299 6.981 3.064 1.00 97.62 106 LEU A O 1
ATOM 851 N N . ASN A 1 107 ? -8.691 8.374 3.788 1.00 96.44 107 ASN A N 1
ATOM 852 C CA . ASN A 1 107 ? -8.742 9.336 2.687 1.00 96.44 107 ASN A CA 1
ATOM 853 C C . ASN A 1 107 ? -7.319 9.764 2.297 1.00 96.44 107 ASN A C 1
ATOM 855 O O . ASN A 1 107 ? -6.337 9.254 2.830 1.00 96.44 107 ASN A O 1
ATOM 859 N N . GLU A 1 108 ? -7.195 10.706 1.363 1.00 95.94 108 GLU A N 1
ATOM 860 C CA . GLU A 1 108 ? -5.894 11.184 0.883 1.00 95.94 108 GLU A CA 1
ATOM 861 C C . GLU A 1 108 ? -5.065 11.953 1.925 1.00 95.94 108 GLU A C 1
ATOM 863 O O . GLU A 1 108 ? -3.942 12.349 1.623 1.00 95.94 108 GLU A O 1
ATOM 868 N N . LYS A 1 109 ? -5.629 12.201 3.113 1.00 95.56 109 LYS A N 1
ATOM 869 C CA . LYS A 1 109 ? -5.016 12.937 4.224 1.00 95.56 109 LYS A CA 1
ATOM 870 C C . LYS A 1 109 ? -4.698 12.046 5.429 1.00 95.56 109 LYS A C 1
ATOM 872 O O . LYS A 1 109 ? -4.159 12.551 6.406 1.00 95.56 109 LYS A O 1
ATOM 877 N N . GLY A 1 110 ? -5.081 10.766 5.412 1.00 95.88 110 GLY A N 1
ATOM 878 C CA . GLY A 1 110 ? -4.855 9.855 6.534 1.00 95.88 110 GLY A CA 1
ATOM 879 C C . GLY A 1 110 ? -6.063 9.013 6.937 1.00 95.88 110 GLY A C 1
ATOM 880 O O . GLY A 1 110 ? -7.013 8.810 6.176 1.00 95.88 110 GLY A O 1
ATOM 881 N N . ILE A 1 111 ? -6.010 8.511 8.173 1.00 95.88 111 ILE A N 1
ATOM 882 C CA . ILE A 1 111 ? -7.119 7.795 8.810 1.00 95.88 111 ILE A CA 1
ATOM 883 C C . ILE A 1 111 ? -8.192 8.812 9.206 1.00 95.88 111 ILE A C 1
ATOM 885 O O . ILE A 1 111 ? -7.938 9.744 9.972 1.00 95.88 111 ILE A O 1
ATOM 889 N N . LYS A 1 112 ? -9.421 8.607 8.730 1.00 91.81 112 LYS A N 1
ATOM 890 C CA . LYS A 1 112 ? -10.588 9.346 9.203 1.00 91.81 112 LYS A CA 1
ATOM 891 C C . LYS A 1 112 ? -10.898 8.893 10.628 1.00 91.81 112 LYS A C 1
ATOM 893 O O . LYS A 1 112 ? -11.407 7.795 10.836 1.00 91.81 112 LYS A O 1
ATOM 898 N N . ARG A 1 113 ? -10.618 9.751 11.607 1.00 78.31 113 ARG A N 1
ATOM 899 C CA . ARG A 1 113 ? -11.127 9.579 12.971 1.00 78.31 113 ARG A CA 1
ATOM 900 C C . ARG A 1 113 ? -12.593 9.995 12.977 1.00 78.31 113 ARG A C 1
ATOM 902 O O . ARG A 1 113 ? -12.932 11.043 12.428 1.00 78.31 113 ARG A O 1
ATOM 909 N N . GLU A 1 114 ? -13.467 9.175 13.547 1.00 64.75 114 GLU A N 1
ATOM 910 C CA . GLU A 1 114 ? -14.813 9.643 13.856 1.00 64.75 114 GLU A CA 1
ATOM 911 C C . GLU A 1 114 ? -14.682 10.759 14.895 1.00 64.75 114 GLU A C 1
ATOM 913 O O . GLU A 1 114 ? -14.088 10.562 15.958 1.00 64.75 114 GLU A O 1
ATOM 918 N N . GLU A 1 115 ? -15.189 11.950 14.578 1.00 52.69 115 GLU A N 1
ATOM 919 C CA . GLU A 1 115 ? -15.433 12.955 15.603 1.00 52.69 115 GLU A CA 1
ATOM 920 C C . GLU A 1 115 ? -16.449 12.336 16.561 1.00 52.69 115 GLU A C 1
ATOM 922 O O . GLU A 1 115 ? -17.623 12.177 16.216 1.00 52.69 115 GLU A O 1
ATOM 927 N N . LYS A 1 116 ? -16.000 11.934 17.756 1.00 42.97 116 LYS A N 1
ATOM 928 C CA . LYS A 1 116 ? -16.931 11.687 18.851 1.00 42.97 116 LYS A CA 1
ATOM 929 C C . LYS A 1 116 ? -17.676 13.001 19.051 1.00 42.97 116 LYS A C 1
ATOM 931 O O . LYS A 1 116 ? -17.090 13.968 19.529 1.00 42.97 116 LYS A O 1
ATOM 936 N N . LYS A 1 117 ? -18.943 13.050 18.638 1.00 44.66 117 LYS A N 1
ATOM 937 C CA . LYS A 1 117 ? -19.862 14.077 19.117 1.00 44.66 117 LYS A CA 1
ATOM 938 C C . LYS A 1 117 ? -19.967 13.866 20.626 1.00 44.66 117 LYS A C 1
ATOM 940 O O . LYS A 1 117 ? -20.590 12.895 21.052 1.00 44.66 117 LYS A O 1
ATOM 945 N N . SER A 1 118 ? -19.245 14.689 21.383 1.00 49.31 118 SER A N 1
ATOM 946 C CA . SER A 1 118 ? -19.482 14.884 22.814 1.00 49.31 118 SER A CA 1
ATOM 947 C C . SER A 1 118 ? -20.863 15.483 23.040 1.00 49.31 118 SER A C 1
ATOM 949 O O . SER A 1 118 ? -21.317 16.251 22.158 1.00 49.31 118 SER A O 1
#

Secondary structure (DSSP, 8-state):
---TT-EEEETTTTEEEESHHHHHHHHS--SS---S-EEEEE-TTS-EEEEETT-SEEEEEEEETTEEEEEEEEE--SS--SSEEEEEETTEEEEEETTTTEEEEEETTEE-------

Sequence (118 aa):
IPTNEGVVNDSRYGISFNILPFQYQEIQDSSSVFVDEVRLIRNSNGYYFITATGFQNVYVMEPIKSGLKLKEKITVSEEGLKAPAFNLRSPFIQLIDTKTSEVYTLNEKGIKREEKKS

Solvent-accessible surface area (backbone atoms only — not comparable to full-atom values): 7004 Å² total; per-residue (Å²): 87,46,45,85,86,16,44,32,74,41,78,94,80,72,48,64,50,66,47,41,72,57,41,28,76,67,70,75,49,61,92,63,68,84,64,72,49,66,46,76,49,70,44,86,90,58,40,34,41,38,38,35,62,61,30,28,43,38,40,28,27,40,74,49,93,95,39,74,40,87,71,39,76,35,79,78,38,95,86,25,31,80,38,62,46,80,43,88,48,84,82,31,37,33,43,33,24,73,76,80,70,49,75,45,48,31,51,88,89,35,72,63,73,78,79,77,83,124